Protein AF-A0A0R1QJT8-F1 (afdb_monomer_lite)

pLDDT: mean 90.09, std 8.28, range [42.78, 96.81]

Organism: NCBI:txid1423769

Structure (mmCIF, N/CA/C/O backbone):
data_AF-A0A0R1QJT8-F1
#
_entry.id   AF-A0A0R1QJT8-F1
#
loop_
_atom_site.group_PDB
_atom_site.id
_atom_site.type_symbol
_atom_site.label_atom_id
_atom_site.label_alt_id
_atom_site.label_comp_id
_atom_site.label_asym_id
_atom_site.label_entity_id
_atom_site.label_seq_id
_atom_site.pdbx_PDB_ins_code
_atom_site.Cartn_x
_atom_site.Cartn_y
_atom_s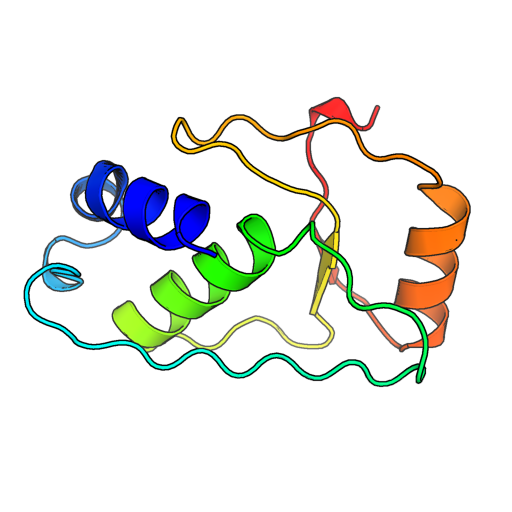ite.Cartn_z
_atom_site.occupancy
_atom_site.B_iso_or_equiv
_atom_site.auth_seq_id
_atom_site.auth_comp_id
_atom_site.auth_asym_id
_atom_site.auth_atom_id
_atom_site.pdbx_PDB_model_num
ATOM 1 N N . MET A 1 1 ? -2.037 10.344 -6.914 1.00 83.12 1 MET A N 1
ATOM 2 C CA . MET A 1 1 ? -1.944 9.028 -7.592 1.00 83.12 1 MET A CA 1
ATOM 3 C C . MET A 1 1 ? -0.739 8.960 -8.525 1.00 83.12 1 MET A C 1
ATOM 5 O O . MET A 1 1 ? 0.023 8.013 -8.404 1.00 83.12 1 MET A O 1
ATOM 9 N N . ASP A 1 2 ? -0.473 9.980 -9.350 1.00 91.69 2 ASP A N 1
ATOM 10 C CA . ASP A 1 2 ? 0.740 10.039 -10.196 1.00 91.69 2 ASP A CA 1
ATOM 11 C C . ASP A 1 2 ? 2.049 9.822 -9.428 1.00 91.69 2 ASP A C 1
ATOM 13 O O . ASP A 1 2 ? 2.950 9.131 -9.901 1.00 91.69 2 ASP A O 1
ATOM 17 N N . THR A 1 3 ? 2.133 10.357 -8.208 1.00 95.00 3 THR A N 1
ATOM 18 C CA . THR A 1 3 ? 3.253 10.139 -7.284 1.00 95.00 3 THR A CA 1
ATOM 19 C C . THR A 1 3 ? 3.543 8.655 -7.056 1.00 95.00 3 THR A C 1
ATOM 21 O O . THR A 1 3 ? 4.703 8.257 -7.088 1.00 95.00 3 THR A O 1
ATOM 24 N N . ALA A 1 4 ? 2.507 7.826 -6.892 1.00 95.50 4 ALA A N 1
ATOM 25 C CA . ALA A 1 4 ? 2.643 6.389 -6.667 1.00 95.50 4 ALA A CA 1
ATOM 26 C C . ALA A 1 4 ? 3.198 5.668 -7.900 1.00 95.50 4 ALA A C 1
ATOM 28 O O . ALA A 1 4 ? 4.106 4.847 -7.783 1.00 95.50 4 ALA A O 1
ATOM 29 N N . MET A 1 5 ? 2.681 6.005 -9.087 1.00 95.62 5 MET A N 1
ATOM 30 C CA . MET A 1 5 ? 3.145 5.416 -10.344 1.00 95.62 5 MET A CA 1
ATOM 31 C C . MET A 1 5 ? 4.593 5.810 -10.643 1.00 95.62 5 MET A C 1
ATOM 33 O O . MET A 1 5 ? 5.397 4.964 -11.023 1.00 95.62 5 MET A O 1
ATOM 37 N N . ARG A 1 6 ? 4.962 7.077 -10.418 1.00 96.12 6 ARG A N 1
ATOM 38 C CA . ARG A 1 6 ? 6.345 7.549 -10.592 1.00 96.12 6 ARG A CA 1
ATOM 39 C C . ARG A 1 6 ? 7.299 6.918 -9.583 1.00 96.12 6 ARG A C 1
ATOM 41 O O . ARG A 1 6 ? 8.398 6.524 -9.966 1.00 96.12 6 ARG A O 1
ATOM 48 N N . LEU A 1 7 ? 6.869 6.773 -8.328 1.00 95.81 7 LEU A N 1
ATOM 49 C CA . LEU A 1 7 ? 7.631 6.043 -7.318 1.00 95.81 7 LEU A CA 1
ATOM 50 C C . LEU A 1 7 ? 7.887 4.607 -7.792 1.00 95.81 7 LEU A C 1
ATOM 52 O O . LEU A 1 7 ? 9.044 4.206 -7.881 1.00 95.81 7 LEU A O 1
ATOM 56 N N . LEU A 1 8 ? 6.845 3.884 -8.215 1.00 95.69 8 LEU A N 1
ATOM 57 C CA . LEU A 1 8 ? 6.959 2.529 -8.759 1.00 95.69 8 LEU A CA 1
ATOM 58 C C . LEU A 1 8 ? 7.883 2.437 -9.972 1.00 95.69 8 LEU A C 1
ATOM 60 O O . LEU A 1 8 ? 8.733 1.556 -10.022 1.00 95.69 8 LEU A O 1
ATOM 64 N N . GLN A 1 9 ? 7.763 3.345 -10.937 1.00 94.88 9 GLN A N 1
ATOM 65 C CA . GLN A 1 9 ? 8.646 3.379 -12.105 1.00 94.88 9 GLN A CA 1
ATOM 66 C C . GLN A 1 9 ? 10.116 3.593 -11.725 1.00 94.88 9 GLN A C 1
ATOM 68 O O . GLN A 1 9 ? 10.995 3.077 -12.408 1.00 94.88 9 GLN A O 1
ATOM 73 N N . SER A 1 10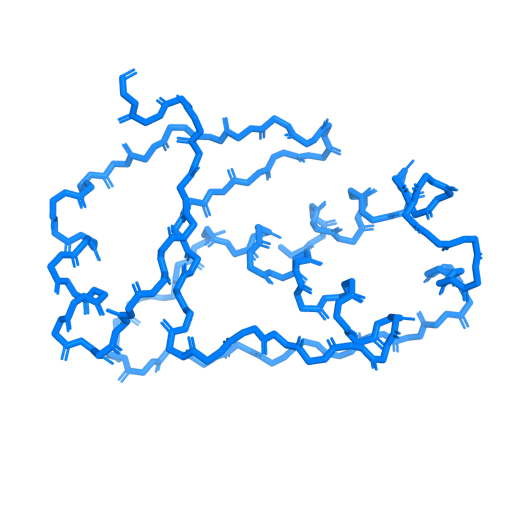 ? 10.392 4.319 -10.639 1.00 94.69 10 SER A N 1
ATOM 74 C CA . SER A 1 10 ? 11.760 4.531 -10.158 1.00 94.69 10 SER A CA 1
ATOM 75 C C . SER A 1 10 ? 12.303 3.368 -9.318 1.00 94.69 10 SER A C 1
ATOM 77 O O . SER A 1 10 ? 13.508 3.129 -9.324 1.00 94.69 10 SER A O 1
ATOM 79 N N . SER A 1 11 ? 11.435 2.625 -8.621 1.00 93.44 11 SER A N 1
ATOM 80 C CA . SER A 1 11 ? 11.833 1.608 -7.639 1.00 93.44 11 SER A CA 1
ATOM 81 C C . SER A 1 11 ? 11.624 0.157 -8.085 1.00 93.44 11 SER A C 1
ATOM 83 O O . SER A 1 11 ? 12.218 -0.736 -7.488 1.00 93.44 11 SER A O 1
ATOM 85 N N . TYR A 1 12 ? 10.830 -0.127 -9.126 1.00 93.81 12 TYR A N 1
ATOM 86 C CA . TYR A 1 12 ? 10.414 -1.506 -9.445 1.00 93.81 12 TYR A CA 1
ATOM 87 C C . TYR A 1 12 ? 11.582 -2.482 -9.646 1.00 93.81 12 TYR A C 1
ATOM 89 O O . TYR A 1 12 ? 11.449 -3.655 -9.307 1.00 93.81 12 TYR A O 1
ATOM 97 N N . GLY A 1 13 ? 12.732 -2.016 -10.147 1.00 92.81 13 GLY A N 1
ATOM 98 C CA . GLY A 1 13 ? 13.910 -2.855 -10.373 1.00 92.81 13 GLY A CA 1
ATOM 99 C C . GLY A 1 13 ? 14.489 -3.486 -9.101 1.00 92.81 13 GLY A C 1
ATOM 100 O O . GLY A 1 13 ? 15.052 -4.575 -9.184 1.00 92.81 13 GLY A O 1
ATOM 101 N N . SER A 1 14 ? 14.326 -2.847 -7.936 1.00 92.06 14 SER A N 1
ATOM 102 C CA . SER A 1 14 ? 14.738 -3.404 -6.638 1.00 92.06 14 SER A CA 1
ATOM 103 C C . SER A 1 14 ? 13.657 -4.261 -5.971 1.00 92.06 14 SER A C 1
ATOM 105 O O . SER A 1 14 ? 13.954 -4.974 -5.016 1.00 92.06 14 SER A O 1
ATOM 107 N N . ILE A 1 15 ? 12.418 -4.209 -6.472 1.00 91.94 15 ILE A N 1
ATOM 108 C CA . ILE A 1 15 ? 11.266 -4.954 -5.946 1.00 91.94 15 ILE A CA 1
ATOM 109 C C . ILE A 1 15 ? 11.095 -6.262 -6.721 1.00 91.94 15 ILE A C 1
ATOM 111 O O . ILE A 1 15 ? 11.177 -7.346 -6.151 1.00 91.94 15 ILE A O 1
ATOM 115 N N . ASP A 1 16 ? 10.843 -6.148 -8.026 1.00 90.75 16 ASP A N 1
ATOM 116 C CA . ASP A 1 16 ? 10.729 -7.252 -8.976 1.00 90.75 16 ASP A CA 1
ATOM 117 C C . ASP A 1 16 ? 10.854 -6.693 -10.404 1.00 90.75 16 ASP A C 1
ATOM 119 O O . ASP A 1 16 ? 9.986 -5.958 -10.883 1.00 90.75 16 ASP A O 1
ATOM 123 N N . GLN A 1 17 ? 11.916 -7.067 -11.123 1.00 87.88 17 GLN A N 1
ATOM 124 C CA . GLN A 1 17 ? 12.142 -6.605 -12.499 1.00 87.88 17 GLN A CA 1
ATOM 125 C C . GLN A 1 17 ? 11.004 -6.990 -13.459 1.00 87.88 17 GLN A C 1
ATOM 127 O O . GLN A 1 17 ? 10.771 -6.297 -14.448 1.00 87.88 17 GLN A O 1
ATOM 132 N N . ARG A 1 18 ? 10.253 -8.058 -13.162 1.00 86.56 18 ARG A N 1
ATOM 133 C CA . ARG A 1 18 ? 9.131 -8.539 -13.988 1.00 86.56 18 ARG A CA 1
ATOM 134 C C . ARG A 1 18 ? 7.872 -7.686 -13.839 1.00 86.56 18 ARG A C 1
ATOM 136 O O . ARG A 1 18 ? 6.926 -7.846 -14.618 1.00 86.56 18 ARG A O 1
ATOM 143 N N . LEU A 1 19 ? 7.844 -6.789 -12.850 1.00 89.75 19 LEU A N 1
ATOM 144 C CA . LEU A 1 19 ? 6.742 -5.854 -12.654 1.00 89.75 19 LEU A CA 1
ATOM 145 C C . LEU A 1 19 ? 6.589 -4.961 -13.888 1.00 89.75 19 LEU A C 1
ATOM 147 O O . LEU A 1 19 ? 5.469 -4.785 -14.362 1.00 89.75 19 LEU A O 1
ATOM 151 N N . ALA A 1 20 ? 7.714 -4.488 -14.443 1.00 89.19 20 ALA A N 1
ATOM 152 C CA . ALA A 1 20 ? 7.799 -3.755 -15.707 1.00 89.19 20 ALA A CA 1
ATOM 153 C C . ALA A 1 20 ? 6.628 -2.761 -15.908 1.00 89.19 20 ALA A C 1
ATOM 155 O O . ALA A 1 20 ? 5.863 -2.885 -16.868 1.00 89.19 20 ALA A O 1
ATOM 156 N N . PRO A 1 21 ? 6.453 -1.780 -14.998 1.00 91.19 21 PRO A N 1
ATOM 157 C CA . PRO A 1 21 ? 5.247 -0.948 -14.920 1.00 91.19 21 PRO A CA 1
ATOM 158 C C . PRO A 1 21 ? 5.034 -0.066 -16.156 1.00 91.19 21 PRO A C 1
ATOM 160 O O . PRO A 1 21 ? 3.936 0.428 -16.368 1.00 91.19 21 PRO A O 1
ATOM 163 N N . MET A 1 22 ? 6.066 0.134 -16.980 1.00 91.94 22 MET A N 1
ATOM 164 C CA . MET A 1 22 ? 5.970 0.866 -18.248 1.00 91.94 22 MET A CA 1
ATOM 165 C C . MET A 1 22 ? 5.334 0.055 -19.386 1.00 91.94 22 MET A C 1
ATOM 167 O O . MET A 1 22 ? 5.040 0.610 -20.438 1.00 91.94 22 MET A O 1
ATOM 171 N N . HIS A 1 23 ? 5.121 -1.246 -19.186 1.00 92.69 23 HIS A N 1
ATOM 172 C CA . HIS A 1 23 ? 4.506 -2.150 -20.161 1.00 92.69 23 HIS A CA 1
ATOM 173 C C . HIS A 1 23 ? 3.146 -2.677 -19.685 1.00 92.69 23 HIS A C 1
ATOM 175 O O . HIS A 1 23 ? 2.682 -3.713 -20.160 1.00 92.69 23 HIS A O 1
ATOM 181 N N . ARG A 1 24 ? 2.525 -2.003 -18.710 1.00 90.88 24 ARG A N 1
ATOM 182 C CA . ARG A 1 24 ? 1.237 -2.385 -18.131 1.00 90.88 24 ARG A CA 1
ATOM 183 C C . ARG A 1 24 ? 0.374 -1.154 -17.908 1.00 90.88 24 ARG A C 1
ATOM 185 O O . ARG A 1 24 ? 0.855 -0.152 -17.383 1.00 90.88 24 ARG A O 1
ATOM 192 N N . ASP A 1 25 ? -0.907 -1.294 -18.216 1.00 93.12 25 ASP A N 1
ATOM 193 C CA . ASP A 1 25 ? -1.919 -0.309 -17.861 1.00 93.12 25 ASP A CA 1
ATOM 194 C C . ASP A 1 25 ? -2.557 -0.691 -16.526 1.00 93.12 25 ASP A C 1
ATOM 196 O O . ASP A 1 25 ? -2.943 -1.841 -16.301 1.00 93.12 25 ASP A O 1
ATOM 200 N N . PHE A 1 26 ? -2.664 0.285 -15.628 1.00 92.94 26 PHE A N 1
ATOM 201 C CA . PHE A 1 26 ? -3.275 0.114 -14.317 1.00 92.94 26 PHE A CA 1
ATOM 202 C C . PHE A 1 26 ? -4.517 0.991 -14.214 1.00 92.94 26 PHE A C 1
ATOM 204 O O . PHE A 1 26 ? -4.484 2.173 -14.554 1.00 92.94 26 PHE A O 1
ATOM 211 N N . VAL A 1 27 ? -5.599 0.423 -13.688 1.00 94.44 27 VAL A N 1
ATOM 212 C CA . VAL A 1 27 ? -6.823 1.157 -13.359 1.00 94.44 27 VAL A CA 1
ATOM 213 C C . VAL A 1 27 ? -6.979 1.146 -11.846 1.00 94.44 27 VAL A C 1
ATOM 215 O O . VAL A 1 27 ? -7.086 0.082 -11.239 1.00 94.44 27 VAL A O 1
ATOM 218 N N . ILE A 1 28 ? -6.978 2.330 -11.235 1.00 92.69 28 ILE A N 1
ATOM 219 C CA . ILE A 1 28 ? -7.184 2.495 -9.795 1.00 92.69 28 ILE A CA 1
ATOM 220 C C . ILE A 1 28 ? -8.601 3.005 -9.569 1.00 92.69 28 ILE A C 1
ATOM 222 O O . ILE A 1 28 ? -8.996 4.033 -10.118 1.00 92.69 28 ILE A O 1
ATOM 226 N N . HIS A 1 29 ? -9.349 2.296 -8.730 1.00 93.06 29 HIS A N 1
ATOM 227 C CA . HIS A 1 29 ? -10.637 2.748 -8.232 1.00 93.06 29 HIS A CA 1
ATOM 228 C C . HIS A 1 29 ? -10.484 3.226 -6.789 1.00 93.06 29 HIS A C 1
ATOM 230 O O . HIS A 1 29 ? -9.949 2.506 -5.947 1.00 93.06 29 HIS A O 1
ATOM 236 N N . VAL A 1 30 ? -10.964 4.435 -6.512 1.00 91.50 30 VAL A N 1
ATOM 237 C CA . VAL A 1 30 ? -11.003 5.006 -5.166 1.00 91.50 30 VAL A CA 1
ATOM 238 C C . VAL A 1 30 ? -12.451 5.312 -4.831 1.00 91.50 30 VAL A C 1
ATOM 240 O O . VAL A 1 30 ? -13.136 5.986 -5.598 1.00 91.50 30 VAL A O 1
ATOM 243 N N . ALA A 1 31 ? -12.895 4.822 -3.678 1.00 90.75 31 ALA A N 1
ATOM 244 C CA . ALA A 1 31 ? -14.228 5.063 -3.153 1.00 90.75 31 ALA A CA 1
ATOM 245 C C . ALA A 1 31 ? -14.121 5.749 -1.791 1.00 90.75 31 ALA A C 1
ATOM 247 O O . ALA A 1 31 ? -13.399 5.279 -0.910 1.00 90.75 31 ALA A O 1
ATOM 248 N N . ASN A 1 32 ? -14.856 6.847 -1.612 1.00 88.56 32 ASN A N 1
ATOM 249 C CA . ASN A 1 32 ? -15.066 7.412 -0.288 1.00 88.56 32 ASN A CA 1
ATOM 250 C C . ASN A 1 32 ? -16.284 6.742 0.353 1.00 88.56 32 ASN A C 1
ATOM 252 O O . ASN A 1 32 ? -17.407 6.915 -0.116 1.00 88.56 32 ASN A O 1
ATOM 256 N N . LEU A 1 33 ? -16.053 5.997 1.431 1.00 86.00 33 LEU A N 1
ATOM 257 C CA . LEU A 1 33 ? -17.103 5.273 2.146 1.00 86.00 33 LEU A CA 1
ATOM 258 C C . LEU A 1 33 ? -17.857 6.149 3.156 1.00 86.00 33 LEU A C 1
ATOM 260 O O . LEU A 1 33 ? -18.969 5.807 3.542 1.00 86.00 33 LEU A O 1
ATOM 264 N N . ASN A 1 34 ? -17.284 7.288 3.553 1.00 81.81 34 ASN A N 1
ATOM 265 C CA . ASN A 1 34 ? -17.826 8.143 4.610 1.00 81.81 34 ASN A CA 1
ATOM 266 C C . ASN A 1 34 ? -18.654 9.321 4.072 1.00 81.81 34 ASN A C 1
ATOM 268 O O . ASN A 1 34 ? -19.166 10.115 4.855 1.00 81.81 34 ASN A O 1
ATOM 272 N N . GLY A 1 35 ? -18.765 9.474 2.746 1.00 78.12 35 GLY A N 1
ATOM 273 C CA . GLY A 1 35 ? -19.515 10.575 2.124 1.00 78.12 35 GLY A CA 1
ATOM 274 C C . GLY A 1 35 ? -18.938 11.973 2.389 1.00 78.12 35 GLY A C 1
ATOM 275 O O . GLY A 1 35 ? -19.600 12.970 2.119 1.00 78.12 35 GLY A O 1
ATOM 276 N N . THR A 1 36 ? -17.719 12.051 2.925 1.00 82.94 36 THR A N 1
ATOM 277 C CA . THR A 1 36 ? -16.975 13.294 3.159 1.00 82.94 36 THR A CA 1
ATOM 278 C C . THR A 1 36 ? -16.260 13.768 1.886 1.00 82.94 36 THR A C 1
ATOM 280 O O . THR A 1 36 ? -16.369 13.155 0.819 1.00 82.94 36 THR A O 1
ATOM 283 N N . GLU A 1 37 ? -15.484 14.850 1.967 1.00 82.62 37 GLU A N 1
ATOM 284 C CA . GLU A 1 37 ? -14.558 15.183 0.882 1.00 82.62 37 GLU A CA 1
ATOM 285 C C . GLU A 1 37 ? -13.483 14.099 0.722 1.00 82.62 37 GLU A C 1
ATOM 287 O O . GLU A 1 37 ? -13.012 13.502 1.694 1.00 82.62 37 GLU A O 1
ATOM 292 N N . MET A 1 38 ? -13.105 13.817 -0.526 1.00 80.81 38 MET A N 1
ATOM 293 C CA . MET A 1 38 ? -12.101 12.799 -0.818 1.00 80.81 38 MET A CA 1
ATOM 294 C C . MET A 1 38 ? -10.709 13.279 -0.395 1.00 80.81 38 MET A C 1
ATOM 296 O O . MET A 1 38 ? -10.296 14.391 -0.718 1.00 80.81 38 MET A O 1
ATOM 300 N N . THR A 1 39 ? -9.956 12.420 0.296 1.00 82.62 39 THR A N 1
ATOM 301 C CA . THR A 1 39 ? -8.581 12.739 0.696 1.00 82.62 39 THR A CA 1
ATOM 302 C C . THR A 1 39 ? -7.645 12.825 -0.512 1.00 82.62 39 THR A C 1
ATOM 304 O O . THR A 1 39 ? -7.698 12.002 -1.426 1.00 82.62 39 THR A O 1
ATOM 307 N N . GLY A 1 40 ? -6.734 13.801 -0.492 1.00 79.50 40 GLY A N 1
ATOM 308 C CA . GLY A 1 40 ? -5.614 13.877 -1.436 1.00 79.50 40 GLY A CA 1
ATOM 309 C C . GLY A 1 40 ? -4.445 12.949 -1.082 1.00 79.50 40 GLY A C 1
ATOM 310 O O . GLY A 1 40 ? -3.538 12.793 -1.898 1.00 79.50 40 GLY A O 1
ATOM 311 N N . ARG A 1 41 ? -4.458 12.341 0.115 1.00 86.19 41 ARG A N 1
ATOM 312 C CA . ARG A 1 41 ? -3.369 11.521 0.668 1.00 86.19 41 ARG A CA 1
ATOM 313 C C . ARG A 1 41 ? -3.534 10.051 0.275 1.00 86.19 41 ARG A C 1
ATOM 315 O O . ARG A 1 41 ? -3.990 9.238 1.073 1.00 86.19 41 ARG A O 1
ATOM 322 N N . LEU A 1 42 ? -3.250 9.729 -0.983 1.00 92.00 42 LEU A N 1
ATOM 323 C CA . LEU A 1 42 ? -3.521 8.411 -1.572 1.00 92.00 42 LEU A CA 1
ATOM 324 C C . LEU A 1 42 ? -2.306 7.776 -2.246 1.00 92.00 42 LEU A C 1
ATOM 326 O O . LEU A 1 42 ? -2.420 6.655 -2.741 1.00 92.00 42 LEU A O 1
ATOM 330 N N . ALA A 1 43 ? -1.159 8.452 -2.346 1.00 94.06 43 ALA A N 1
ATOM 331 C CA . ALA A 1 43 ? -0.029 7.889 -3.080 1.00 94.06 43 ALA A CA 1
ATOM 332 C C . ALA A 1 43 ? 0.550 6.645 -2.393 1.00 94.06 43 ALA A C 1
ATOM 334 O O . ALA A 1 43 ? 0.844 5.680 -3.093 1.00 94.06 43 ALA A O 1
ATOM 335 N N . LEU A 1 44 ? 0.647 6.606 -1.060 1.00 94.19 44 LEU A N 1
ATOM 336 C CA . LEU A 1 44 ? 1.163 5.422 -0.357 1.00 94.19 44 LEU A CA 1
ATOM 337 C C . LEU A 1 44 ? 0.264 4.187 -0.543 1.00 94.19 44 LEU A C 1
ATOM 339 O O . LEU A 1 44 ? 0.749 3.119 -0.920 1.00 94.19 44 LEU A O 1
ATOM 343 N N . SER A 1 45 ? -1.047 4.329 -0.336 1.00 94.38 45 SER A N 1
ATOM 344 C CA . SER A 1 45 ? -2.006 3.233 -0.529 1.00 94.38 45 SER A CA 1
ATOM 345 C C . SER A 1 45 ? -2.078 2.792 -1.995 1.00 94.38 45 SER A C 1
ATOM 347 O O . SER A 1 45 ? -2.047 1.595 -2.281 1.00 94.38 45 SER A O 1
ATOM 349 N N . SER A 1 46 ? -2.068 3.746 -2.932 1.00 95.62 46 SER A N 1
ATOM 350 C CA . SER A 1 46 ? -2.015 3.458 -4.372 1.00 95.62 46 SER A CA 1
ATOM 351 C C . SER A 1 46 ? -0.732 2.719 -4.757 1.00 95.62 46 SER A C 1
ATOM 353 O O . SER A 1 46 ? -0.778 1.790 -5.556 1.00 95.62 46 SER A O 1
ATOM 355 N N . TYR A 1 47 ? 0.415 3.093 -4.187 1.00 95.44 47 TYR A N 1
ATOM 356 C CA . TYR A 1 47 ? 1.694 2.439 -4.458 1.00 95.44 47 TYR A CA 1
ATOM 357 C C . TYR A 1 47 ? 1.677 0.973 -4.018 1.00 95.44 47 TYR A C 1
ATOM 359 O O . TYR A 1 47 ? 2.061 0.095 -4.790 1.00 95.44 47 TYR A O 1
ATOM 367 N N . ILE A 1 48 ? 1.154 0.693 -2.820 1.00 95.19 48 ILE A N 1
ATOM 368 C CA . ILE A 1 48 ? 0.993 -0.680 -2.322 1.00 95.19 48 ILE A CA 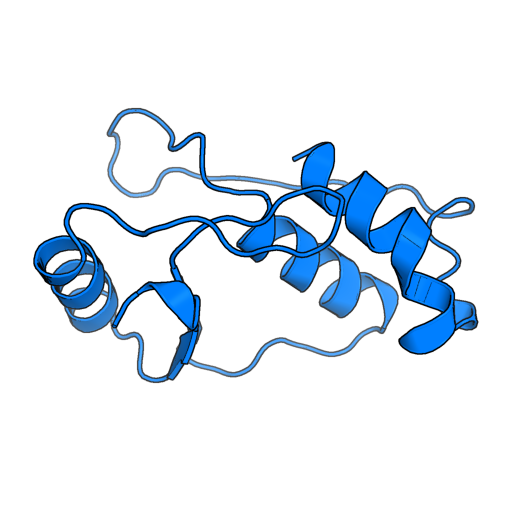1
ATOM 369 C C . ILE A 1 48 ? 0.056 -1.481 -3.231 1.00 95.19 48 ILE A C 1
ATOM 371 O O . ILE A 1 48 ? 0.385 -2.613 -3.585 1.00 95.19 48 ILE A O 1
ATOM 375 N N . ALA A 1 49 ? -1.067 -0.896 -3.662 1.00 95.62 49 ALA A N 1
ATOM 376 C CA . ALA A 1 49 ? -1.999 -1.550 -4.580 1.00 95.62 49 ALA A CA 1
ATOM 377 C C . ALA A 1 49 ? -1.340 -1.896 -5.928 1.00 95.62 49 ALA A C 1
ATOM 379 O O . ALA A 1 49 ? -1.477 -3.019 -6.416 1.00 95.62 49 ALA A O 1
ATOM 380 N N . LEU A 1 50 ? -0.568 -0.968 -6.503 1.00 95.56 50 LEU A N 1
ATOM 381 C CA . LEU A 1 50 ? 0.155 -1.193 -7.756 1.00 95.56 50 LEU A CA 1
ATOM 382 C C . LEU A 1 50 ? 1.223 -2.288 -7.623 1.00 95.56 50 LEU A C 1
ATOM 384 O O . LEU A 1 50 ? 1.340 -3.134 -8.507 1.00 95.56 50 LEU A O 1
ATOM 388 N N . VAL A 1 51 ? 1.982 -2.308 -6.521 1.00 94.94 51 VAL A N 1
ATOM 389 C CA . VAL A 1 51 ? 2.977 -3.361 -6.252 1.00 94.94 51 VAL A CA 1
ATOM 390 C C . VAL A 1 51 ? 2.295 -4.716 -6.045 1.00 94.94 51 VAL A C 1
ATOM 392 O O . VAL A 1 51 ? 2.737 -5.717 -6.608 1.00 94.94 51 VAL A O 1
ATOM 395 N N . SER A 1 52 ? 1.205 -4.757 -5.279 1.00 95.38 52 SER A N 1
ATOM 396 C CA . SER A 1 52 ? 0.415 -5.967 -5.022 1.00 95.38 52 SER A CA 1
ATOM 397 C C . SER A 1 52 ? -0.107 -6.585 -6.323 1.00 95.38 52 SER A C 1
ATOM 399 O O . SER A 1 52 ? 0.175 -7.751 -6.610 1.00 95.38 52 SER A O 1
ATOM 401 N N . ILE A 1 53 ? -0.774 -5.788 -7.164 1.00 93.94 53 ILE A N 1
ATOM 402 C CA . ILE A 1 53 ? -1.286 -6.228 -8.470 1.00 93.94 53 ILE A CA 1
ATOM 403 C C . ILE A 1 53 ? -0.135 -6.584 -9.418 1.00 93.94 53 ILE A C 1
ATOM 405 O O . ILE A 1 53 ? -0.166 -7.631 -10.062 1.00 93.94 53 ILE A O 1
ATOM 409 N N . GLY A 1 54 ? 0.908 -5.753 -9.476 1.00 92.50 54 GLY A N 1
ATOM 410 C CA . GLY A 1 54 ? 2.062 -5.958 -10.351 1.00 92.50 54 GLY A CA 1
ATOM 411 C C . GLY A 1 54 ? 2.868 -7.221 -10.031 1.00 92.50 54 GLY A C 1
ATOM 412 O O . GLY A 1 54 ? 3.465 -7.806 -10.933 1.00 92.50 54 GLY A O 1
ATOM 413 N N . THR A 1 55 ? 2.855 -7.668 -8.772 1.00 92.44 55 THR A N 1
ATOM 414 C CA . THR A 1 55 ? 3.524 -8.902 -8.317 1.00 92.44 55 THR A CA 1
ATOM 415 C C . THR A 1 55 ? 2.579 -10.089 -8.127 1.00 92.44 55 THR A C 1
ATOM 417 O O . THR A 1 55 ? 3.045 -11.175 -7.782 1.00 92.44 55 THR A O 1
ATOM 420 N N . ALA A 1 56 ? 1.274 -9.909 -8.362 1.00 92.62 56 ALA A N 1
ATOM 421 C CA . ALA A 1 56 ? 0.230 -10.901 -8.097 1.00 92.62 56 ALA A CA 1
ATOM 422 C C . ALA A 1 56 ? 0.266 -11.453 -6.655 1.00 92.62 56 ALA A C 1
ATOM 424 O O . ALA A 1 56 ? 0.077 -12.649 -6.425 1.00 92.62 56 ALA A O 1
ATOM 425 N N . ARG A 1 57 ? 0.528 -10.580 -5.674 1.00 93.44 57 ARG A N 1
ATOM 426 C CA . ARG A 1 57 ? 0.556 -10.926 -4.247 1.00 93.44 57 ARG A CA 1
ATOM 427 C C . ARG A 1 57 ? -0.531 -10.155 -3.507 1.00 93.44 57 ARG A C 1
ATOM 429 O O . ARG A 1 57 ? -0.491 -8.926 -3.552 1.00 93.44 57 ARG A O 1
ATOM 436 N N . PRO A 1 58 ? -1.476 -10.824 -2.827 1.00 95.38 58 PRO A N 1
ATOM 437 C CA . PRO A 1 58 ? -2.516 -10.130 -2.078 1.00 95.38 58 PRO A CA 1
ATOM 438 C C . PRO A 1 58 ? -1.918 -9.339 -0.908 1.00 95.38 58 PRO A C 1
ATOM 440 O O . PRO A 1 58 ? -0.857 -9.682 -0.380 1.00 95.38 58 PRO A O 1
ATOM 443 N N . THR A 1 59 ? -2.610 -8.279 -0.498 1.00 95.69 59 THR A N 1
ATOM 444 C CA . THR A 1 59 ? -2.322 -7.587 0.762 1.00 95.69 59 THR A CA 1
ATOM 445 C C . THR A 1 59 ? -2.667 -8.475 1.956 1.00 95.69 59 THR A C 1
ATOM 447 O O . THR A 1 59 ? -3.420 -9.437 1.827 1.00 95.69 59 THR A O 1
ATOM 450 N N . ILE A 1 60 ? -2.135 -8.140 3.130 1.00 95.56 60 ILE A N 1
ATOM 451 C CA . ILE A 1 60 ? -2.495 -8.823 4.378 1.00 95.56 60 ILE A CA 1
ATOM 452 C C . ILE A 1 60 ? -3.922 -8.462 4.819 1.00 95.56 60 ILE A C 1
ATOM 454 O O . ILE A 1 60 ? -4.433 -7.391 4.484 1.00 95.56 60 ILE A O 1
ATOM 458 N N . ASP A 1 61 ? -4.546 -9.346 5.596 1.00 95.88 61 ASP A N 1
ATOM 459 C CA . ASP A 1 61 ? -5.901 -9.146 6.112 1.00 95.88 61 ASP A CA 1
ATOM 460 C C . ASP A 1 61 ? -5.973 -8.013 7.147 1.00 95.88 61 ASP A C 1
ATOM 462 O O . ASP A 1 61 ? -5.013 -7.737 7.880 1.00 95.88 61 ASP A O 1
ATOM 466 N N . SER A 1 62 ? -7.149 -7.378 7.239 1.00 96.00 62 SER A N 1
ATOM 467 C CA . SER A 1 62 ? -7.434 -6.291 8.190 1.00 96.00 62 SER A CA 1
ATOM 468 C C . SER A 1 62 ? -6.357 -5.192 8.173 1.00 96.00 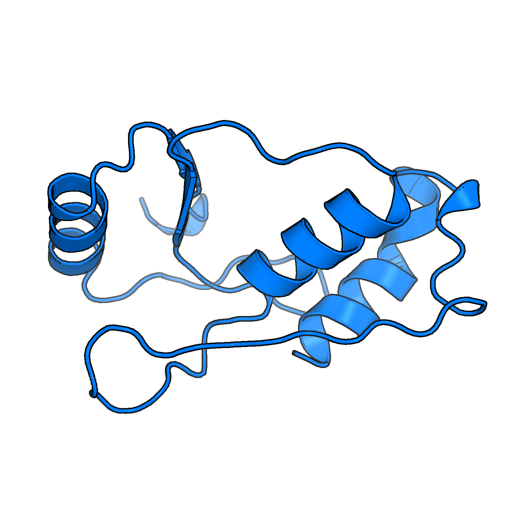62 SER A C 1
ATOM 470 O O . SER A 1 62 ? -5.901 -4.740 9.227 1.00 96.00 62 SER A O 1
ATOM 472 N N . PHE A 1 63 ? -5.916 -4.802 6.975 1.00 96.06 63 PHE A N 1
ATOM 473 C CA . PHE A 1 63 ? -4.826 -3.856 6.761 1.00 96.06 63 PHE A CA 1
ATOM 474 C C . PHE A 1 63 ? -5.328 -2.445 6.459 1.00 96.06 63 PHE A C 1
ATOM 476 O O . PHE A 1 63 ? -6.123 -2.253 5.540 1.00 96.06 63 PHE A O 1
ATOM 483 N N . ALA A 1 64 ? -4.810 -1.458 7.188 1.00 94.88 64 ALA A N 1
ATOM 484 C CA . ALA A 1 64 ? -5.012 -0.043 6.912 1.00 94.88 64 ALA A CA 1
ATOM 485 C C . ALA A 1 64 ? -3.674 0.650 6.635 1.00 94.88 64 ALA A C 1
ATOM 487 O O . ALA A 1 64 ? -2.664 0.403 7.297 1.00 94.88 64 ALA A O 1
ATOM 488 N N . VAL A 1 65 ? -3.680 1.549 5.656 1.00 93.81 65 VAL A N 1
ATOM 489 C CA . VAL A 1 65 ? -2.525 2.368 5.285 1.00 93.81 65 VAL A CA 1
ATOM 490 C C . VAL A 1 65 ? -2.841 3.804 5.651 1.00 93.81 65 VAL A C 1
ATOM 492 O O . VAL A 1 65 ? -3.779 4.379 5.102 1.00 93.81 65 VAL A O 1
ATOM 495 N N . LEU A 1 66 ? -2.049 4.379 6.550 1.00 91.12 66 LEU A N 1
ATOM 496 C CA . LEU A 1 66 ? -2.162 5.779 6.929 1.00 91.12 66 LEU A CA 1
ATOM 497 C C . LEU A 1 66 ? -0.921 6.532 6.461 1.00 91.12 66 LEU A C 1
ATOM 499 O O . LEU A 1 66 ? 0.203 6.060 6.606 1.00 91.12 66 LEU A O 1
ATOM 503 N N . GLY A 1 67 ? -1.129 7.725 5.917 1.00 88.62 67 GLY A N 1
ATOM 504 C CA . GLY A 1 67 ? -0.055 8.632 5.530 1.00 88.62 67 GLY A CA 1
ATOM 505 C C . GLY A 1 67 ? 0.133 8.750 4.028 1.00 88.62 67 GLY A C 1
ATOM 506 O O . GLY A 1 67 ? -0.677 8.293 3.225 1.00 88.62 67 GLY A O 1
ATOM 507 N N . GLU A 1 68 ? 1.209 9.436 3.664 1.00 91.19 68 GLU A N 1
ATOM 508 C CA . GLU A 1 68 ? 1.500 9.781 2.282 1.00 91.19 68 GLU A CA 1
ATOM 509 C C . GLU A 1 68 ? 2.997 9.666 1.997 1.00 91.19 68 GLU A C 1
ATOM 511 O O . GLU A 1 68 ? 3.818 9.776 2.911 1.00 91.19 68 GLU A O 1
ATOM 516 N N . VAL A 1 69 ? 3.355 9.447 0.733 1.00 92.00 69 VAL A N 1
ATOM 517 C CA . VAL A 1 69 ? 4.752 9.391 0.281 1.00 92.00 69 VAL A CA 1
ATOM 518 C C . VAL A 1 69 ? 5.017 10.322 -0.890 1.00 92.00 69 VAL A C 1
ATOM 520 O O . VAL A 1 69 ? 4.133 10.633 -1.686 1.00 92.00 69 VAL A O 1
ATOM 523 N N . THR A 1 70 ? 6.269 10.750 -1.013 1.00 92.44 70 THR A N 1
ATOM 524 C CA . THR A 1 70 ? 6.776 11.496 -2.164 1.00 92.44 70 THR A CA 1
ATOM 525 C C . THR A 1 70 ? 7.257 10.553 -3.271 1.00 92.44 70 THR A C 1
ATOM 527 O O . THR A 1 70 ? 7.405 9.346 -3.081 1.00 92.44 70 THR A O 1
ATOM 530 N N . ILE A 1 71 ? 7.584 11.121 -4.437 1.00 93.19 71 ILE A N 1
ATOM 531 C CA . ILE A 1 71 ? 8.175 10.378 -5.565 1.00 93.19 71 ILE A CA 1
ATOM 532 C C . ILE A 1 71 ? 9.510 9.724 -5.174 1.00 93.19 71 ILE A C 1
ATOM 534 O O . ILE A 1 71 ? 9.849 8.673 -5.703 1.00 93.19 71 ILE A O 1
ATOM 538 N N . SER A 1 72 ? 10.261 10.319 -4.240 1.00 89.88 72 SER A N 1
ATOM 539 C CA . SER A 1 72 ? 11.527 9.765 -3.746 1.00 89.88 72 SER A CA 1
ATOM 540 C C . SER A 1 72 ? 11.350 8.665 -2.694 1.00 89.88 72 SER A C 1
ATOM 542 O O . SER A 1 72 ? 12.342 8.132 -2.206 1.00 89.88 72 SER A O 1
ATOM 544 N N . GLY A 1 73 ? 10.110 8.340 -2.314 1.00 88.75 73 GLY A N 1
ATOM 545 C CA . GLY A 1 73 ? 9.805 7.366 -1.267 1.00 88.75 73 GLY A CA 1
ATOM 546 C C . GLY A 1 73 ? 9.915 7.924 0.154 1.00 88.75 73 GLY A C 1
ATOM 547 O O . GLY A 1 73 ? 9.818 7.161 1.111 1.00 88.75 73 GLY A O 1
ATOM 548 N N . ALA A 1 74 ? 10.099 9.238 0.316 1.00 90.12 74 ALA A N 1
ATOM 549 C CA . ALA A 1 74 ? 10.071 9.864 1.633 1.00 90.12 74 ALA A CA 1
ATOM 550 C C . ALA A 1 74 ? 8.627 9.938 2.143 1.00 90.12 74 ALA A C 1
ATOM 552 O O . ALA A 1 74 ? 7.724 10.339 1.407 1.00 90.12 74 ALA A O 1
ATOM 553 N N . ALA A 1 75 ? 8.411 9.561 3.400 1.00 87.12 75 ALA A N 1
ATOM 554 C CA . ALA A 1 75 ? 7.092 9.600 4.008 1.00 87.12 75 ALA A CA 1
ATOM 555 C C . ALA A 1 75 ? 6.782 10.995 4.577 1.00 87.12 75 ALA A C 1
ATOM 557 O O . ALA A 1 75 ? 7.657 11.665 5.127 1.00 87.12 75 ALA A O 1
ATOM 558 N N . ALA A 1 76 ? 5.537 11.439 4.424 1.00 84.06 76 ALA A N 1
ATOM 559 C CA . ALA A 1 76 ? 5.064 12.715 4.942 1.00 84.06 76 ALA A CA 1
ATOM 560 C C . ALA A 1 76 ? 4.603 12.590 6.399 1.00 84.06 76 ALA A C 1
ATOM 562 O O . ALA A 1 76 ? 4.154 11.526 6.839 1.00 84.06 76 ALA A O 1
ATOM 563 N N . LYS A 1 77 ? 4.676 13.705 7.136 1.00 82.25 77 LYS A N 1
ATOM 564 C CA . LYS A 1 77 ? 4.117 13.789 8.486 1.00 82.25 77 LYS A CA 1
ATOM 565 C C . LYS A 1 77 ? 2.600 13.579 8.438 1.00 82.25 77 LYS A C 1
ATOM 567 O O . LYS A 1 77 ? 1.917 14.070 7.539 1.00 82.25 77 LYS A O 1
ATOM 572 N N . LEU A 1 78 ? 2.105 12.836 9.419 1.00 84.75 78 LEU A N 1
ATOM 573 C CA . LEU A 1 78 ? 0.685 12.632 9.660 1.00 84.75 78 LEU A CA 1
ATOM 574 C C . LEU A 1 78 ? 0.141 13.723 10.581 1.00 84.75 78 LEU A C 1
ATOM 576 O O . LEU A 1 78 ? 0.769 14.067 11.582 1.00 84.75 78 LEU A O 1
ATOM 580 N N . ASP A 1 79 ? -1.045 14.212 10.240 1.00 85.19 79 ASP A N 1
ATOM 581 C CA . ASP A 1 79 ? -1.840 15.107 11.080 1.00 85.19 79 ASP A CA 1
ATOM 582 C C . ASP A 1 79 ? -3.026 14.310 11.626 1.00 85.19 79 ASP A C 1
ATOM 584 O O . ASP A 1 79 ? -3.431 13.324 11.000 1.00 85.19 79 ASP A O 1
ATOM 588 N N . ASP A 1 80 ? -3.549 14.716 12.783 1.00 87.31 80 ASP A N 1
ATOM 589 C CA . ASP A 1 80 ? -4.716 14.093 13.427 1.00 87.31 80 ASP A CA 1
ATOM 590 C C . ASP A 1 80 ? -4.575 12.568 13.587 1.00 87.31 80 ASP A C 1
ATOM 592 O O . ASP A 1 80 ? -5.510 11.792 13.388 1.00 87.31 80 ASP A O 1
ATOM 596 N N . LEU A 1 81 ? -3.360 12.119 13.933 1.00 89.38 81 LEU A N 1
ATOM 597 C CA . LEU A 1 81 ? -3.005 10.699 13.999 1.00 89.38 81 LEU A CA 1
ATOM 598 C C . LEU A 1 81 ? -3.926 9.908 14.937 1.00 89.38 81 LEU A C 1
ATOM 600 O O . LEU A 1 81 ? -4.306 8.788 14.610 1.00 89.38 81 LEU A O 1
ATOM 604 N N . ALA A 1 82 ? -4.288 10.484 16.086 1.00 91.56 82 ALA A N 1
ATOM 605 C CA . ALA A 1 82 ? -5.181 9.840 17.045 1.00 91.56 82 ALA A CA 1
ATOM 606 C C . ALA A 1 82 ? -6.553 9.538 16.423 1.00 91.56 82 ALA A C 1
ATOM 608 O O . ALA A 1 82 ? -7.021 8.404 16.504 1.00 91.56 82 ALA A O 1
ATOM 609 N N . ASP A 1 83 ? -7.142 10.512 15.727 1.00 91.19 83 ASP A N 1
ATOM 610 C CA . ASP A 1 83 ? -8.445 10.361 15.077 1.00 91.19 83 ASP A CA 1
ATOM 611 C C . ASP A 1 83 ? -8.380 9.342 13.932 1.00 91.19 83 ASP A C 1
ATOM 613 O O . ASP A 1 83 ? -9.257 8.489 13.796 1.00 91.19 83 ASP A O 1
ATOM 617 N N . GLN A 1 84 ? -7.305 9.357 13.136 1.00 90.25 84 GLN A N 1
ATOM 618 C CA . GLN A 1 84 ? -7.115 8.384 12.055 1.00 90.25 84 GLN A CA 1
ATOM 619 C C . GLN A 1 84 ? -6.929 6.953 12.572 1.00 90.25 84 GLN A C 1
ATOM 621 O O . GLN A 1 84 ? -7.471 6.012 11.988 1.00 90.25 84 GLN A O 1
ATOM 626 N N . LEU A 1 85 ? -6.185 6.776 13.667 1.00 93.38 85 LEU A N 1
ATOM 627 C CA . LEU A 1 85 ? -6.024 5.477 14.320 1.00 93.38 85 LEU A CA 1
ATOM 628 C C . LEU A 1 85 ? -7.340 4.983 14.913 1.00 93.38 85 LEU A C 1
ATOM 630 O O . LEU A 1 85 ? -7.656 3.801 14.776 1.00 93.38 85 LEU A O 1
ATOM 634 N N . GLN A 1 86 ? -8.112 5.881 15.524 1.00 93.25 86 GLN A N 1
ATOM 635 C CA . GLN A 1 86 ? -9.425 5.555 16.062 1.00 93.25 86 GLN A CA 1
ATOM 636 C C . GLN A 1 86 ? -10.357 5.061 14.949 1.00 93.25 86 GLN A C 1
ATOM 638 O O . GLN A 1 86 ? -10.899 3.964 15.052 1.00 93.25 86 GLN A O 1
ATOM 643 N N . ILE A 1 87 ? -10.449 5.792 13.833 1.00 91.75 87 ILE A N 1
ATOM 644 C CA . ILE A 1 87 ? -11.255 5.388 12.669 1.00 91.75 87 ILE A CA 1
ATOM 645 C C . ILE A 1 87 ? -10.786 4.041 12.104 1.00 91.75 87 ILE A C 1
ATOM 647 O O . ILE A 1 87 ? -11.614 3.184 11.784 1.00 91.75 87 ILE A O 1
ATOM 651 N N . ALA A 1 88 ? -9.472 3.828 11.975 1.00 93.00 88 ALA A N 1
ATOM 652 C CA . ALA A 1 88 ? -8.928 2.562 11.485 1.00 93.00 88 ALA A CA 1
ATOM 653 C C . ALA A 1 88 ? -9.297 1.390 12.412 1.00 93.00 88 ALA A C 1
ATOM 655 O O . ALA A 1 88 ? -9.718 0.337 11.930 1.00 93.00 88 ALA A O 1
ATOM 656 N N . SER A 1 89 ? -9.192 1.586 13.729 1.00 94.81 89 SER A N 1
ATOM 657 C CA . SER A 1 89 ? -9.586 0.602 14.742 1.00 94.81 89 SER A CA 1
ATOM 658 C C . SER A 1 89 ? -11.083 0.292 14.682 1.00 94.81 89 SER A C 1
ATOM 660 O O . SER A 1 89 ? -11.462 -0.877 14.607 1.00 94.81 89 SER A O 1
ATOM 662 N N . ASP A 1 90 ? -11.936 1.318 14.647 1.00 94.44 90 ASP A N 1
ATOM 663 C CA . ASP A 1 90 ? -13.396 1.162 14.580 1.00 94.44 90 ASP A CA 1
ATOM 664 C C . ASP A 1 90 ? -13.842 0.481 13.274 1.00 94.44 90 ASP A C 1
ATOM 666 O O . ASP A 1 90 ? -14.836 -0.243 13.246 1.00 94.44 90 ASP A O 1
ATOM 670 N N . SER A 1 91 ? -13.054 0.634 12.204 1.00 93.56 91 SER A N 1
ATOM 671 C CA . SER A 1 91 ? -13.246 -0.051 10.917 1.00 93.56 91 SER A CA 1
ATOM 672 C C . SER A 1 91 ? -12.701 -1.491 10.893 1.00 93.56 91 SER A C 1
ATOM 674 O O . SER A 1 91 ? -12.753 -2.154 9.857 1.00 93.56 91 SER A O 1
ATOM 676 N N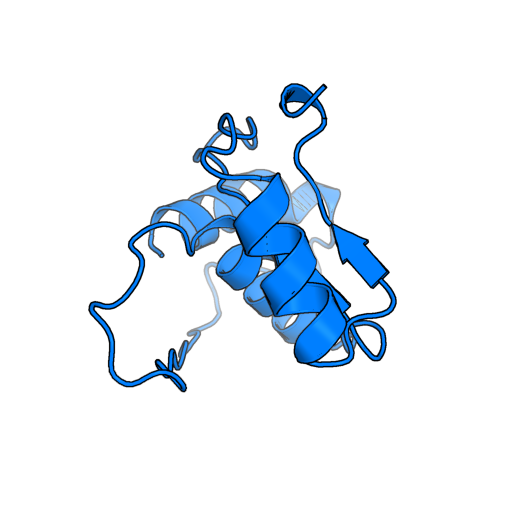 . GLY A 1 92 ? -12.167 -1.996 12.011 1.00 95.19 92 GLY A N 1
ATOM 677 C CA . GLY A 1 92 ? -11.678 -3.370 12.145 1.00 95.19 92 GLY A CA 1
ATOM 678 C C . GLY A 1 92 ? -10.259 -3.613 11.618 1.00 95.19 92 GLY A C 1
ATOM 679 O O . GLY A 1 92 ? -9.895 -4.768 11.360 1.00 95.19 92 GLY A O 1
ATOM 680 N N . ALA A 1 93 ? -9.445 -2.565 11.450 1.00 96.81 93 ALA A N 1
ATOM 681 C CA . ALA A 1 93 ? -8.033 -2.725 11.118 1.00 96.81 93 ALA A CA 1
ATOM 682 C C . ALA A 1 93 ? -7.270 -3.365 12.290 1.00 96.81 93 ALA A C 1
ATOM 684 O O . ALA A 1 93 ? -7.396 -2.958 13.442 1.00 96.81 93 ALA A O 1
ATOM 685 N N . LYS A 1 94 ? -6.444 -4.366 11.982 1.00 96.81 94 LYS A N 1
ATOM 686 C CA . LYS A 1 94 ? -5.551 -5.053 12.933 1.00 96.81 94 LYS A CA 1
ATOM 687 C C . LYS A 1 94 ? -4.083 -4.781 12.635 1.00 96.81 94 LYS A C 1
ATOM 689 O O . LYS A 1 94 ? -3.249 -4.856 13.528 1.00 96.81 94 LYS A O 1
ATOM 694 N N . ASN A 1 95 ? -3.784 -4.470 11.377 1.00 96.19 95 ASN A N 1
ATOM 695 C CA . ASN A 1 95 ? -2.456 -4.141 10.894 1.00 96.19 95 ASN A CA 1
ATOM 696 C C . ASN A 1 95 ? -2.502 -2.720 10.330 1.00 96.19 95 ASN A C 1
ATOM 698 O O . ASN A 1 95 ? -3.237 -2.468 9.376 1.00 96.19 95 ASN A O 1
ATOM 702 N N . ILE A 1 96 ? -1.735 -1.796 10.906 1.00 94.69 96 ILE A N 1
ATOM 703 C CA . ILE A 1 96 ? -1.699 -0.395 10.468 1.00 94.69 96 ILE A CA 1
ATOM 704 C C . ILE A 1 96 ? -0.279 -0.054 10.023 1.00 94.69 96 ILE A C 1
ATOM 706 O O . ILE A 1 96 ? 0.667 -0.188 10.798 1.00 94.69 96 ILE A O 1
ATOM 710 N N . LEU A 1 97 ? -0.129 0.390 8.775 1.00 93.00 97 LEU A N 1
ATOM 711 C CA . LEU A 1 97 ? 1.124 0.953 8.279 1.00 93.00 97 LEU A CA 1
ATOM 712 C C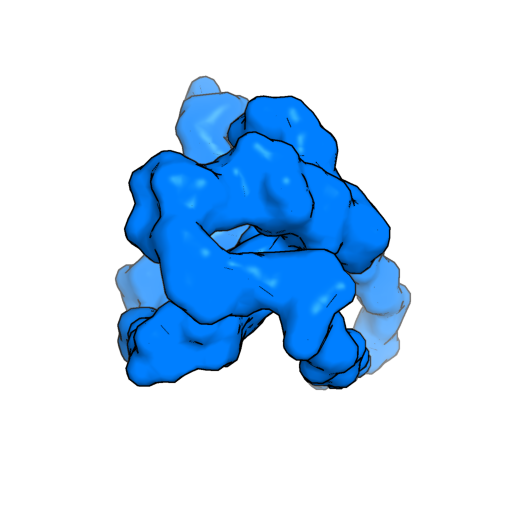 . LEU A 1 97 ? 1.179 2.454 8.576 1.00 93.00 97 LEU A C 1
ATOM 714 O O . LEU A 1 97 ? 0.257 3.186 8.216 1.00 93.00 97 LEU A O 1
ATOM 718 N N . LEU A 1 98 ? 2.293 2.895 9.169 1.00 90.00 98 LEU A N 1
ATOM 719 C CA . LEU A 1 98 ? 2.575 4.290 9.503 1.00 90.00 98 LEU A CA 1
ATOM 720 C C . LEU A 1 98 ? 3.967 4.716 8.985 1.00 90.00 98 LEU A C 1
ATOM 722 O O . LEU A 1 98 ? 4.932 3.962 9.130 1.00 90.00 98 LEU A O 1
ATOM 726 N N . PRO A 1 99 ? 4.106 5.931 8.429 1.00 83.56 99 PRO A N 1
ATOM 727 C CA . PRO A 1 99 ? 5.361 6.657 8.288 1.00 83.56 99 PRO A CA 1
ATOM 728 C C . PRO A 1 99 ? 6.179 6.686 9.582 1.00 83.56 99 PRO A C 1
ATOM 730 O O . PRO A 1 99 ? 5.684 7.104 10.623 1.00 83.56 99 PRO A O 1
ATOM 733 N N . VAL A 1 100 ? 7.469 6.355 9.507 1.00 72.25 100 VAL A N 1
ATOM 734 C CA . VAL A 1 100 ? 8.401 6.444 10.653 1.00 72.25 100 VAL A CA 1
ATOM 735 C C . VAL A 1 100 ? 8.621 7.882 11.144 1.00 72.25 100 VAL A C 1
ATOM 737 O O . VAL A 1 100 ? 9.070 8.088 12.261 1.00 72.25 100 VAL A O 1
ATOM 740 N N . SER A 1 101 ? 8.262 8.889 10.343 1.00 64.62 101 SER A N 1
ATOM 741 C CA . SER A 1 101 ? 8.267 10.309 10.733 1.00 64.62 101 SER A CA 1
ATOM 742 C C . SER A 1 101 ? 7.072 10.715 11.613 1.00 64.62 101 SER A C 1
ATOM 744 O O . SER A 1 101 ? 6.889 11.903 11.869 1.00 64.62 101 SER A O 1
ATOM 746 N N . ALA A 1 102 ? 6.221 9.761 12.009 1.00 47.59 102 ALA A N 1
ATOM 747 C CA . ALA A 1 102 ? 5.017 9.993 12.808 1.00 47.59 102 ALA A CA 1
ATOM 748 C C . ALA A 1 102 ? 5.236 9.890 14.333 1.00 47.59 102 ALA A C 1
ATOM 750 O O . ALA A 1 102 ? 4.269 10.044 15.078 1.00 47.59 102 ALA A O 1
ATOM 751 N N . THR A 1 103 ? 6.472 9.648 14.788 1.00 42.78 103 THR A N 1
ATOM 752 C CA . THR A 1 103 ? 6.876 9.658 16.209 1.00 42.78 103 THR A CA 1
ATOM 753 C C . THR A 1 103 ? 7.822 10.802 16.517 1.00 42.78 103 THR A C 1
ATOM 755 O O . THR A 1 103 ? 8.767 10.983 15.714 1.00 42.78 103 THR A O 1
#

Secondary structure (DSSP, 8-state):
-HHHHHHHHHHHHHH-GGG-GGG---------SSSSPPPS--HHHHHHHHHHHHHT-PPPTTEEE-S-B-TTSPBPPPSSHHHHHHHHHHTT-SEEE--GGG-

Sequence (103 aa):
MDTAMRLLQSSYGSIDQRLAPMHRDFVIHVANLNGTEMTGRLALSSYIALVSIGTARPTIDSFAVLGEVTISGAAAKLDDLADQLQIASDSGAKNILLPVSAT

Foldseek 3Di:
DVQLLLLCVVCVVVVPPQLPSVVDDDDDDDDDPPPDDDDPACSVVVNVVSSCVSVVHDDDPLEDEDFHAGSPRQTDEDDPVVVVVVVSVVVRRPHYDDHPNPD

InterPro domains:
  IPR020568 Ribosomal protein uS5 domain 2-type superfamily [SSF54211] (17-101)

Radius of gyration: 14.18 Å; chains: 1; bounding box: 34×26×37 Å